Protein AF-A0A924R1U0-F1 (afdb_monomer_lite)

Secondary structure (DSSP, 8-state):
-HHHHHHHHHHHTT-HHHHHHHHHHHH-GGGGGS-HHHHHHHHHHHHHHHHHHHHHHHHHHHTT-SSTT--GGG--------

Radius of gyration: 20.17 Å; chains: 1; bounding box: 37×22×70 Å

pLDDT: mean 90.01, std 8.64, range [56.94, 98.06]

Foldseek 3Di:
DVLVVVLVVCVVVVQVQLSVLVVVCVVDPCNVVDDPVVSVVVSVVSSVVVVVVVVVVVVLVVVPDPCSPDDPVPDDPDDDDD

Structure (mmCIF, N/CA/C/O backbone):
data_AF-A0A924R1U0-F1
#
_entry.id   AF-A0A924R1U0-F1
#
loop_
_atom_site.group_PDB
_atom_site.id
_atom_site.type_symbol
_atom_site.label_atom_id
_atom_site.label_alt_id
_atom_site.label_com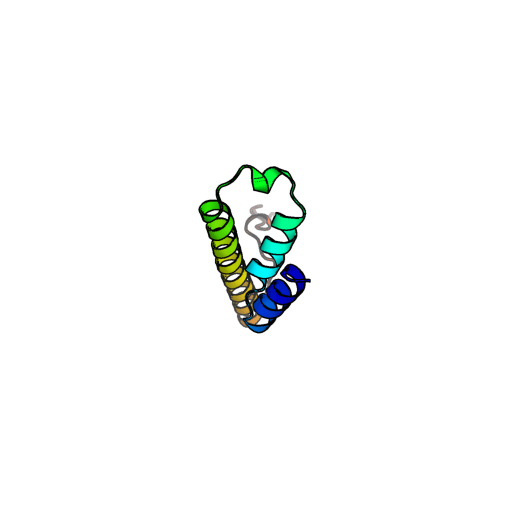p_id
_atom_site.label_asym_id
_atom_site.label_entity_id
_atom_site.label_seq_id
_atom_site.pdbx_PDB_ins_code
_atom_site.Cartn_x
_atom_site.Cartn_y
_atom_site.Cartn_z
_atom_site.occupancy
_atom_site.B_iso_or_equiv
_atom_site.auth_seq_id
_atom_site.auth_comp_id
_atom_site.auth_asym_id
_atom_site.auth_atom_id
_atom_site.pdbx_PDB_model_num
ATOM 1 N N . MET A 1 1 ? -1.240 6.268 24.645 1.00 58.91 1 MET A N 1
ATOM 2 C CA . MET A 1 1 ? -0.006 5.465 24.806 1.00 58.91 1 MET A CA 1
ATOM 3 C C . MET A 1 1 ? -0.037 4.127 24.060 1.00 58.91 1 MET A C 1
ATOM 5 O O . MET A 1 1 ? 0.979 3.811 23.476 1.00 58.91 1 MET A O 1
ATOM 9 N N . MET A 1 2 ? -1.157 3.393 23.960 1.00 69.88 2 MET A N 1
ATOM 10 C CA . MET A 1 2 ? -1.215 2.107 23.218 1.00 69.88 2 MET A CA 1
ATOM 11 C C . MET A 1 2 ? -1.009 2.218 21.689 1.00 69.88 2 MET A C 1
ATOM 13 O O . MET A 1 2 ? -0.257 1.440 21.114 1.00 69.88 2 MET A O 1
ATOM 17 N N . MET A 1 3 ? -1.642 3.197 21.024 1.00 79.75 3 MET A N 1
ATOM 18 C CA . MET A 1 3 ? -1.623 3.289 19.549 1.00 79.75 3 MET A CA 1
ATOM 19 C C . MET A 1 3 ? -0.254 3.657 18.957 1.00 79.75 3 MET A C 1
ATOM 21 O O . MET A 1 3 ? 0.093 3.230 17.858 1.00 79.75 3 MET A O 1
ATOM 25 N N . ASN A 1 4 ? 0.555 4.420 19.693 1.00 82.25 4 ASN A N 1
ATOM 26 C CA . ASN A 1 4 ? 1.902 4.772 19.241 1.00 82.25 4 ASN A CA 1
ATOM 27 C C . ASN A 1 4 ? 2.804 3.531 19.243 1.00 82.25 4 ASN A C 1
ATOM 29 O O . ASN A 1 4 ? 3.516 3.293 18.272 1.00 82.25 4 ASN A O 1
ATOM 33 N N . THR A 1 5 ? 2.687 2.685 20.272 1.00 91.81 5 THR A N 1
ATOM 34 C CA . THR A 1 5 ? 3.409 1.411 20.352 1.00 91.81 5 THR A CA 1
ATOM 35 C C . THR A 1 5 ? 3.012 0.463 19.222 1.00 91.81 5 THR A C 1
ATOM 37 O O . THR A 1 5 ? 3.883 -0.147 18.608 1.00 91.81 5 THR A O 1
ATOM 40 N N . THR A 1 6 ? 1.724 0.366 18.878 1.00 92.06 6 THR A N 1
ATOM 41 C CA . THR A 1 6 ? 1.293 -0.474 17.747 1.00 92.06 6 THR A CA 1
ATOM 42 C C . THR A 1 6 ? 1.821 0.042 16.409 1.00 92.06 6 THR A C 1
ATOM 44 O O . THR A 1 6 ? 2.255 -0.754 15.583 1.00 92.06 6 THR A O 1
ATOM 47 N N . LEU A 1 7 ? 1.852 1.362 16.189 1.00 93.44 7 LEU A N 1
ATOM 48 C CA . LEU A 1 7 ? 2.427 1.938 14.966 1.00 93.44 7 LEU A CA 1
ATOM 49 C C . LEU A 1 7 ? 3.934 1.662 14.858 1.00 93.44 7 LEU A C 1
ATOM 51 O O . LEU A 1 7 ? 4.425 1.325 13.781 1.00 93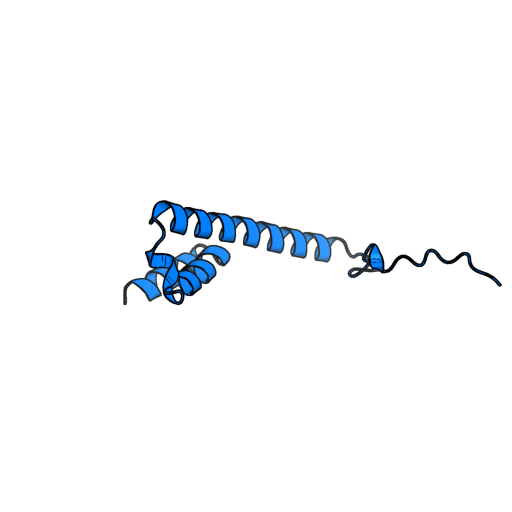.44 7 LEU A O 1
ATOM 55 N N . GLU A 1 8 ? 4.669 1.752 15.965 1.00 93.44 8 GLU A N 1
ATOM 56 C CA . GLU A 1 8 ? 6.092 1.398 16.013 1.00 93.44 8 GLU A CA 1
ATOM 57 C C . GLU A 1 8 ? 6.330 -0.092 15.731 1.00 93.44 8 GLU A C 1
ATOM 59 O O . GLU A 1 8 ? 7.232 -0.437 14.966 1.00 93.44 8 GLU A O 1
ATOM 64 N N . GLN A 1 9 ? 5.489 -0.976 16.272 1.00 95.31 9 GLN A N 1
ATOM 65 C CA . GLN A 1 9 ? 5.545 -2.414 15.990 1.00 95.31 9 GLN A CA 1
ATOM 66 C C . GLN A 1 9 ? 5.238 -2.730 14.521 1.00 95.31 9 GLN A C 1
ATOM 68 O O . GLN A 1 9 ? 5.940 -3.522 13.898 1.00 9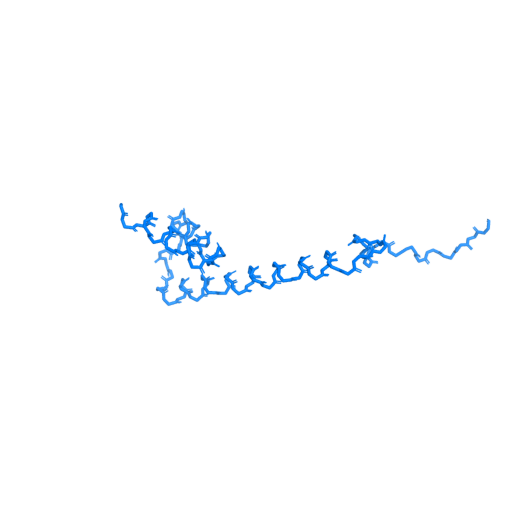5.31 9 GLN A O 1
ATOM 73 N N . LEU A 1 10 ? 4.240 -2.081 13.916 1.00 95.44 10 LEU A N 1
ATOM 74 C CA . LEU A 1 10 ? 3.960 -2.251 12.485 1.00 95.44 10 LEU A CA 1
ATOM 75 C C . LEU A 1 10 ? 5.155 -1.818 11.624 1.00 95.44 10 LEU A C 1
ATOM 77 O O . LEU A 1 10 ? 5.504 -2.491 10.652 1.00 95.44 10 LEU A O 1
ATOM 81 N N . ARG A 1 11 ? 5.836 -0.733 12.010 1.00 93.75 11 ARG A N 1
ATOM 82 C CA . ARG A 1 11 ? 7.062 -0.281 11.337 1.00 93.75 11 ARG A CA 1
ATOM 83 C C . ARG A 1 11 ? 8.207 -1.281 11.492 1.00 93.75 11 ARG A C 1
ATOM 85 O O . ARG A 1 11 ? 8.885 -1.556 10.502 1.00 93.75 11 ARG A O 1
ATOM 92 N N . SER A 1 12 ? 8.410 -1.861 12.677 1.00 96.56 12 SER A N 1
ATOM 93 C CA . SER A 1 12 ? 9.465 -2.864 12.896 1.00 96.56 12 SER A CA 1
ATOM 94 C C . SER A 1 12 ? 9.217 -4.158 12.110 1.00 96.56 12 SER A C 1
ATOM 96 O O . SER A 1 12 ? 10.157 -4.746 11.575 1.00 96.56 12 SER A O 1
ATOM 98 N N . LEU A 1 13 ? 7.948 -4.538 11.932 1.00 96.81 13 LEU A N 1
ATOM 99 C CA . LEU A 1 13 ? 7.514 -5.655 11.085 1.00 96.81 13 LEU A CA 1
ATOM 100 C C . LEU A 1 13 ? 7.555 -5.350 9.577 1.00 96.81 13 LEU A C 1
ATOM 102 O O . LEU A 1 13 ? 7.244 -6.223 8.766 1.00 96.81 13 LEU A O 1
ATOM 106 N N . LYS A 1 14 ? 7.958 -4.134 9.180 1.00 95.94 14 LYS A N 1
ATOM 107 C CA . LYS A 1 14 ? 7.971 -3.660 7.784 1.00 95.94 14 LYS A CA 1
ATOM 108 C C . LYS A 1 14 ? 6.582 -3.693 7.127 1.00 95.94 14 LYS A C 1
ATOM 110 O O . LYS A 1 14 ? 6.469 -3.968 5.934 1.00 95.94 14 LYS A O 1
ATOM 115 N N . LEU A 1 15 ? 5.538 -3.410 7.905 1.00 97.19 15 LEU A N 1
ATOM 116 C CA . LEU A 1 15 ? 4.152 -3.274 7.450 1.00 97.19 15 LEU A CA 1
ATOM 117 C C . LEU A 1 15 ? 3.821 -1.790 7.235 1.00 97.19 15 LEU A C 1
ATOM 119 O O . LEU A 1 15 ? 3.032 -1.187 7.967 1.00 97.19 15 LEU A O 1
ATOM 123 N N . ALA A 1 16 ? 4.523 -1.161 6.291 1.00 95.50 16 ALA A N 1
ATOM 124 C CA . ALA A 1 16 ? 4.471 0.286 6.095 1.00 95.50 16 ALA A CA 1
ATOM 125 C C . ALA A 1 16 ? 3.112 0.765 5.558 1.00 95.50 16 ALA A C 1
ATOM 127 O O . ALA A 1 16 ? 2.602 1.785 6.025 1.00 95.50 16 ALA A O 1
ATOM 128 N N . GLY A 1 17 ? 2.509 0.022 4.626 1.00 96.00 17 GLY A N 1
ATOM 129 C CA . GLY A 1 17 ? 1.178 0.317 4.100 1.00 96.00 17 GLY A CA 1
ATOM 130 C C . GLY A 1 17 ? 0.118 0.214 5.194 1.00 96.00 17 GLY A C 1
ATOM 131 O O . GLY A 1 17 ? -0.699 1.123 5.344 1.00 96.00 17 GLY A O 1
ATOM 132 N N . MET A 1 18 ? 0.202 -0.825 6.029 1.00 96.69 18 MET A N 1
ATOM 133 C CA . MET A 1 18 ? -0.691 -1.013 7.176 1.00 96.69 18 MET A CA 1
ATOM 134 C C . MET A 1 18 ? -0.532 0.087 8.236 1.00 96.69 18 MET A C 1
ATOM 136 O O . MET A 1 18 ? -1.527 0.619 8.719 1.00 96.69 18 MET A O 1
ATOM 140 N N . SER A 1 19 ? 0.707 0.462 8.579 1.00 96.25 19 SER A N 1
ATOM 141 C CA . SER A 1 19 ? 1.011 1.557 9.519 1.00 96.25 19 SER A CA 1
ATOM 142 C C . SER A 1 19 ? 0.353 2.867 9.078 1.00 96.25 19 SER A C 1
ATOM 144 O O . SER A 1 19 ? -0.334 3.519 9.863 1.00 96.25 19 SER A O 1
ATOM 146 N N . THR A 1 20 ? 0.543 3.240 7.810 1.00 94.62 20 THR A N 1
ATOM 147 C CA . THR A 1 20 ? -0.032 4.469 7.249 1.00 94.62 20 THR A CA 1
ATOM 148 C C . THR A 1 20 ? -1.557 4.395 7.197 1.00 94.62 20 THR A C 1
ATOM 150 O O . THR A 1 20 ? -2.233 5.333 7.612 1.00 94.62 20 THR A O 1
ATOM 153 N N . GLY A 1 21 ? -2.112 3.257 6.765 1.00 94.69 21 GLY A N 1
ATOM 154 C CA . GLY A 1 21 ? -3.557 3.038 6.744 1.00 94.69 21 GLY A CA 1
ATOM 155 C C . GLY A 1 21 ? -4.194 3.151 8.126 1.00 94.69 21 GLY A C 1
ATOM 156 O O . GLY A 1 21 ? -5.236 3.781 8.266 1.00 94.69 21 GLY A O 1
ATOM 157 N N . LEU A 1 22 ? -3.552 2.603 9.161 1.00 93.69 22 LEU A N 1
ATOM 158 C CA . LEU A 1 22 ? -4.056 2.680 10.531 1.00 93.69 22 LEU A CA 1
ATOM 159 C C . LEU A 1 22 ? -4.057 4.126 11.036 1.00 93.69 22 LEU A C 1
ATOM 161 O O . LEU A 1 22 ? -5.018 4.558 11.666 1.00 93.69 22 LEU A O 1
ATOM 165 N N . GLN A 1 23 ? -3.012 4.896 10.724 1.00 92.62 23 GLN A N 1
ATOM 166 C CA . GLN A 1 23 ? -2.944 6.310 11.087 1.00 92.62 23 GLN A CA 1
ATOM 167 C C . GLN A 1 23 ? -4.053 7.137 10.412 1.00 92.62 23 GLN A C 1
ATOM 169 O O . GLN A 1 23 ? -4.620 8.026 11.045 1.00 92.62 23 GLN A O 1
ATOM 174 N N . GLU A 1 24 ? -4.405 6.814 9.166 1.00 91.94 24 GLU A N 1
ATOM 175 C CA . GLU A 1 24 ? -5.533 7.429 8.455 1.00 91.94 24 GLU A CA 1
ATOM 176 C C . GLU A 1 24 ? -6.893 6.996 9.009 1.00 91.94 24 GLU A C 1
ATOM 178 O O . GLU A 1 24 ? -7.778 7.828 9.188 1.00 91.94 24 GLU A O 1
ATOM 183 N N . GLN A 1 25 ? -7.072 5.717 9.348 1.00 91.25 25 GLN A N 1
ATOM 184 C CA . GLN A 1 25 ? -8.304 5.250 9.989 1.00 91.25 25 GLN A CA 1
ATOM 185 C C . GLN A 1 25 ? -8.552 5.945 11.332 1.00 91.25 25 GLN A C 1
ATOM 187 O O . GLN A 1 25 ? -9.697 6.249 11.656 1.00 91.25 25 GLN A O 1
ATOM 192 N N . LEU A 1 26 ? -7.491 6.234 12.093 1.00 89.12 26 LEU A N 1
ATOM 193 C CA . LEU A 1 26 ? -7.578 6.961 13.361 1.00 89.12 26 LEU A CA 1
ATOM 194 C C . LEU A 1 26 ? -7.924 8.448 13.186 1.00 89.12 26 LEU A C 1
ATOM 196 O O . LEU A 1 26 ? -8.490 9.040 14.103 1.00 89.12 26 LEU A O 1
ATOM 200 N N . SER A 1 27 ? -7.587 9.059 12.047 1.00 88.88 27 SER A N 1
ATOM 201 C CA . SER A 1 27 ? -7.906 10.465 11.765 1.00 88.88 27 SER A CA 1
ATOM 202 C C . SER A 1 27 ? -9.258 10.657 11.072 1.00 88.88 27 SER A C 1
ATOM 204 O O . SER A 1 27 ? -9.776 11.774 11.056 1.00 88.88 27 SER A O 1
ATOM 206 N N . GLN A 1 28 ? -9.855 9.590 10.528 1.00 88.94 28 GLN A N 1
ATOM 207 C CA . GLN A 1 28 ? -11.124 9.649 9.806 1.00 88.94 28 GLN A CA 1
ATOM 208 C C . GLN A 1 28 ? -12.333 9.289 10.693 1.00 88.94 28 GLN A C 1
ATOM 210 O O . GLN A 1 28 ? -12.525 8.121 11.037 1.00 88.94 28 GLN A O 1
ATOM 215 N N . PRO A 1 29 ? -13.236 10.244 10.996 1.00 76.81 29 PRO A N 1
ATOM 216 C CA . PRO A 1 29 ? -14.395 9.994 11.860 1.00 76.81 29 PRO A CA 1
ATOM 217 C C . PRO A 1 29 ? -15.400 8.982 11.276 1.00 76.81 29 PRO A C 1
ATOM 219 O O . PRO A 1 29 ? -16.051 8.258 12.030 1.00 76.81 29 PRO A O 1
ATOM 222 N N . GLY A 1 30 ? -15.491 8.870 9.944 1.00 79.12 30 GLY A N 1
ATOM 223 C CA . GLY A 1 30 ? -16.397 7.936 9.257 1.00 79.12 30 GLY A CA 1
ATOM 224 C C . GLY A 1 30 ? -16.021 6.458 9.397 1.00 79.12 30 GLY A C 1
ATOM 225 O O . GLY A 1 30 ? -16.856 5.586 9.173 1.00 79.12 30 GLY A O 1
ATOM 226 N N . MET A 1 31 ? -14.795 6.155 9.832 1.00 82.50 31 MET A N 1
ATOM 227 C CA . MET A 1 31 ? -14.308 4.778 9.951 1.00 82.50 31 MET A CA 1
ATOM 228 C C . MET A 1 31 ? -15.000 3.994 11.083 1.00 82.50 31 MET A C 1
ATOM 230 O O . MET A 1 31 ? -14.986 2.761 11.108 1.00 82.50 31 MET A O 1
ATOM 234 N N . THR A 1 32 ? -15.634 4.707 12.017 1.00 78.25 32 THR A N 1
ATOM 235 C CA . THR A 1 32 ? -16.409 4.132 13.129 1.00 78.25 32 THR A CA 1
ATOM 236 C C . THR A 1 32 ? -17.715 3.471 12.683 1.00 78.25 32 THR A C 1
ATOM 238 O O . THR A 1 32 ? -18.219 2.612 13.398 1.00 78.25 32 THR A O 1
ATOM 241 N N . GLY A 1 33 ? -18.230 3.822 11.498 1.00 86.75 33 GLY A N 1
ATOM 242 C CA . GLY A 1 33 ? -19.426 3.208 10.914 1.00 86.75 33 GLY A CA 1
ATOM 243 C C . GLY A 1 33 ? -19.185 1.838 10.274 1.00 86.75 33 GLY A C 1
ATOM 244 O O . GLY A 1 33 ? -20.145 1.147 9.953 1.00 86.75 33 GLY A O 1
ATOM 245 N N . MET A 1 34 ? -17.921 1.443 10.094 1.00 89.81 34 MET A N 1
ATOM 246 C CA . MET A 1 34 ? -17.542 0.134 9.561 1.00 89.81 34 MET A CA 1
ATOM 247 C C . MET A 1 34 ? -17.323 -0.870 10.695 1.00 89.81 34 MET A C 1
ATOM 249 O O . MET A 1 34 ? -16.948 -0.504 11.815 1.00 89.81 34 MET A O 1
ATOM 253 N N . SER A 1 35 ? -17.507 -2.152 10.408 1.00 93.75 35 SER A N 1
ATOM 254 C CA . SER A 1 35 ? -17.102 -3.216 11.327 1.00 93.75 35 SER A CA 1
ATOM 255 C C . SER A 1 35 ? -15.578 -3.243 11.502 1.00 93.75 35 SER A C 1
ATOM 257 O O . SER A 1 35 ? -14.810 -2.662 10.724 1.00 93.75 35 SER A O 1
ATOM 259 N N . PHE A 1 36 ? -15.112 -3.894 12.566 1.00 91.75 36 PHE A N 1
ATOM 260 C CA . PHE A 1 36 ? -13.677 -4.059 12.782 1.00 91.75 36 PHE A CA 1
ATOM 261 C C . PHE A 1 36 ? -13.045 -4.907 11.673 1.00 91.75 36 PHE A C 1
ATOM 263 O O . PHE A 1 36 ? -11.963 -4.574 11.194 1.00 91.75 36 PHE A O 1
ATOM 270 N N . GLU A 1 37 ? -13.739 -5.957 11.248 1.00 96.06 37 GLU A N 1
ATOM 271 C CA . GLU A 1 37 ? -13.322 -6.894 10.215 1.00 96.06 37 GLU A CA 1
ATOM 272 C C . GLU A 1 37 ? -13.125 -6.185 8.872 1.00 96.06 37 GLU A C 1
ATOM 274 O O . GLU A 1 37 ? -12.099 -6.381 8.224 1.00 96.06 37 GLU A O 1
ATOM 279 N N . GLU A 1 38 ? -14.045 -5.296 8.487 1.00 94.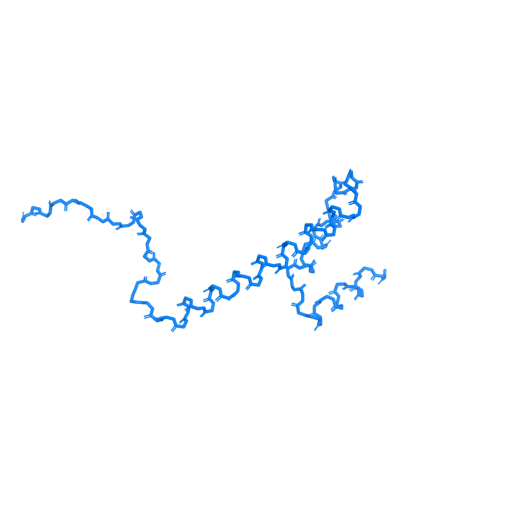38 38 GLU A N 1
ATOM 280 C CA . GLU A 1 38 ? -13.915 -4.502 7.260 1.00 94.38 38 GLU A CA 1
ATOM 281 C C . GLU A 1 38 ? -12.744 -3.520 7.339 1.00 94.38 38 GLU A C 1
ATOM 283 O O . GLU A 1 38 ? -11.951 -3.415 6.403 1.00 94.38 38 GLU A O 1
ATOM 288 N N . ARG A 1 39 ? -12.583 -2.823 8.473 1.00 94.56 39 ARG A N 1
ATOM 289 C CA . ARG A 1 39 ? -11.425 -1.939 8.673 1.00 94.56 39 ARG A CA 1
ATOM 290 C C . ARG A 1 39 ? -10.115 -2.709 8.584 1.00 94.56 39 ARG A C 1
ATOM 292 O O . ARG A 1 39 ? -9.170 -2.211 7.976 1.00 94.56 39 ARG A O 1
ATOM 299 N N . LEU A 1 40 ? -10.051 -3.896 9.184 1.00 95.06 40 LEU A N 1
ATOM 300 C CA . LEU A 1 40 ? -8.872 -4.753 9.148 1.00 95.06 40 LEU A CA 1
ATOM 301 C C . LEU A 1 40 ? -8.587 -5.248 7.725 1.00 95.06 40 LEU A C 1
ATOM 303 O O . LEU A 1 40 ? -7.435 -5.200 7.302 1.00 95.06 40 LEU A O 1
ATOM 307 N N . ALA A 1 41 ? -9.613 -5.660 6.978 1.00 96.62 41 ALA A N 1
ATOM 308 C CA . ALA A 1 41 ? -9.471 -6.063 5.581 1.00 96.62 41 ALA A CA 1
ATOM 309 C C . ALA A 1 41 ? -8.863 -4.932 4.734 1.00 96.62 41 ALA A C 1
ATOM 311 O O . ALA A 1 41 ? -7.851 -5.145 4.071 1.00 96.62 41 ALA A O 1
ATOM 312 N N . LEU A 1 42 ? -9.370 -3.700 4.871 1.00 95.50 42 LEU A N 1
ATOM 313 C CA . LEU A 1 42 ? -8.816 -2.528 4.180 1.00 95.50 42 LEU A CA 1
ATOM 314 C C . LEU A 1 42 ? -7.344 -2.260 4.529 1.00 95.50 42 LEU A C 1
ATOM 316 O O . LEU A 1 42 ? -6.561 -1.844 3.673 1.00 95.50 42 LEU A O 1
ATOM 320 N N . LEU A 1 43 ? -6.952 -2.480 5.786 1.00 96.19 43 LEU A N 1
ATOM 321 C CA . LEU A 1 43 ? -5.561 -2.334 6.217 1.00 96.19 43 LEU A CA 1
ATOM 322 C C . LEU A 1 43 ? -4.646 -3.382 5.571 1.00 96.19 43 LEU A C 1
ATOM 324 O O . LEU A 1 43 ? -3.525 -3.052 5.173 1.00 96.19 43 LEU A O 1
ATOM 328 N N . VAL A 1 44 ? -5.121 -4.624 5.456 1.00 97.50 44 VAL A N 1
ATOM 329 C CA . VAL A 1 44 ? -4.395 -5.717 4.796 1.00 97.50 44 VAL A CA 1
ATOM 330 C C . VAL A 1 44 ? -4.268 -5.450 3.298 1.00 97.50 44 VAL A C 1
ATOM 332 O O . VAL A 1 44 ? -3.158 -5.516 2.770 1.00 97.50 44 VAL A O 1
ATOM 335 N N . ASP A 1 45 ? -5.355 -5.070 2.629 1.00 97.69 45 ASP A N 1
ATOM 336 C CA . ASP A 1 45 ? -5.347 -4.746 1.198 1.00 97.69 45 ASP A CA 1
ATOM 337 C C . ASP A 1 45 ? -4.368 -3.612 0.890 1.00 97.69 45 ASP A C 1
ATOM 339 O O . ASP A 1 45 ? -3.567 -3.691 -0.046 1.00 97.69 45 ASP A O 1
ATOM 343 N N . ARG A 1 46 ? -4.354 -2.575 1.733 1.00 96.69 46 ARG A N 1
ATOM 344 C CA . ARG A 1 46 ? -3.409 -1.464 1.599 1.00 96.69 46 ARG A CA 1
ATOM 345 C C . ARG A 1 46 ? -1.956 -1.919 1.702 1.00 96.69 46 ARG A C 1
ATOM 347 O O . ARG A 1 46 ? -1.115 -1.440 0.945 1.00 96.69 46 ARG A O 1
ATOM 354 N N . GLU A 1 47 ? -1.642 -2.829 2.618 1.00 97.94 47 GLU A N 1
ATOM 355 C CA . GLU A 1 47 ? -0.296 -3.395 2.734 1.00 97.94 47 GLU A CA 1
ATOM 356 C C . GLU A 1 47 ? 0.085 -4.231 1.503 1.00 97.94 47 GLU A C 1
ATOM 358 O O . GLU A 1 47 ? 1.208 -4.119 1.005 1.00 97.94 47 GLU A O 1
ATOM 363 N N . VAL A 1 48 ? -0.842 -5.036 0.977 1.00 98.06 48 VAL A N 1
ATOM 364 C CA . VAL A 1 48 ? -0.624 -5.846 -0.233 1.00 98.06 48 VAL A CA 1
ATOM 365 C C . VAL A 1 48 ? -0.353 -4.959 -1.451 1.00 98.06 48 VAL A C 1
ATOM 367 O O . VAL A 1 48 ? 0.607 -5.209 -2.192 1.00 98.06 48 VAL A O 1
ATOM 370 N N . HIS A 1 49 ? -1.139 -3.896 -1.636 1.00 97.81 49 HIS A N 1
ATOM 371 C CA . HIS A 1 49 ? -0.916 -2.916 -2.700 1.00 97.81 49 HIS A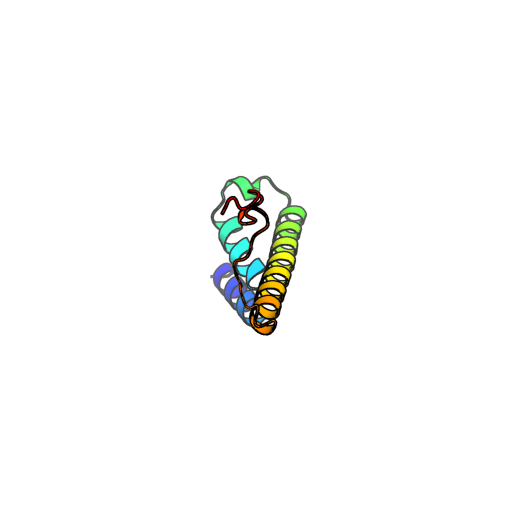 CA 1
ATOM 372 C C . HIS A 1 49 ? 0.422 -2.202 -2.526 1.00 97.81 49 HIS A C 1
ATOM 374 O O . HIS A 1 49 ? 1.230 -2.198 -3.450 1.00 97.81 49 HIS A O 1
ATOM 380 N N . TRP A 1 50 ? 0.734 -1.726 -1.316 1.00 97.69 50 TRP A N 1
ATOM 381 C CA . TRP A 1 50 ? 2.006 -1.056 -1.040 1.00 97.69 50 TRP A CA 1
ATOM 382 C C . TRP A 1 50 ? 3.218 -1.933 -1.389 1.00 97.69 50 TRP A C 1
ATOM 384 O O . TRP A 1 50 ? 4.178 -1.477 -2.013 1.00 97.69 50 TRP A O 1
ATOM 394 N N . ARG A 1 51 ? 3.177 -3.227 -1.051 1.00 97.44 51 ARG A N 1
ATOM 395 C CA . ARG A 1 51 ? 4.244 -4.172 -1.422 1.00 97.44 51 ARG A CA 1
ATOM 396 C C . ARG A 1 51 ? 4.331 -4.392 -2.928 1.00 97.44 51 ARG A C 1
ATOM 398 O O . ARG A 1 51 ? 5.440 -4.517 -3.456 1.00 97.44 51 ARG A O 1
ATOM 405 N N . SER A 1 52 ? 3.189 -4.457 -3.604 1.00 97.69 52 SER A N 1
ATOM 406 C CA . SER A 1 52 ? 3.116 -4.609 -5.059 1.00 97.69 52 SER A CA 1
ATOM 407 C C . SER A 1 52 ? 3.721 -3.399 -5.768 1.00 97.69 52 SER A C 1
ATOM 409 O O . SER A 1 52 ? 4.600 -3.578 -6.613 1.00 97.69 52 SER A O 1
ATOM 411 N N . ASP A 1 53 ? 3.377 -2.190 -5.330 1.00 96.88 53 ASP A N 1
ATOM 412 C CA . ASP A 1 53 ? 3.909 -0.931 -5.859 1.00 96.88 53 ASP A CA 1
ATOM 413 C C . ASP A 1 53 ? 5.422 -0.832 -5.651 1.00 96.88 53 ASP A C 1
ATOM 415 O O . ASP A 1 53 ? 6.178 -0.558 -6.585 1.00 96.88 53 ASP A O 1
ATOM 419 N N . MET A 1 54 ? 5.906 -1.144 -4.444 1.00 96.81 54 MET A N 1
ATOM 420 C CA . MET A 1 54 ? 7.341 -1.148 -4.150 1.00 96.81 54 MET A CA 1
ATOM 421 C C . MET A 1 54 ? 8.096 -2.188 -4.985 1.00 96.81 54 MET A C 1
ATOM 423 O O . MET A 1 54 ? 9.215 -1.935 -5.449 1.00 96.81 54 MET A O 1
ATOM 427 N N . ARG A 1 55 ? 7.496 -3.363 -5.214 1.00 96.69 55 ARG A N 1
ATOM 428 C CA . ARG A 1 55 ? 8.057 -4.383 -6.108 1.00 96.69 55 ARG A CA 1
ATOM 429 C C . ARG A 1 55 ? 8.109 -3.873 -7.545 1.00 96.69 55 ARG A C 1
ATOM 431 O O . ARG A 1 55 ? 9.151 -4.034 -8.181 1.00 96.69 55 ARG A O 1
ATOM 438 N N . GLN A 1 56 ? 7.034 -3.270 -8.040 1.00 95.56 56 GLN A N 1
ATOM 439 C CA . GLN A 1 56 ? 6.961 -2.712 -9.387 1.00 95.56 56 GLN A CA 1
ATOM 440 C C . GLN A 1 56 ? 8.005 -1.610 -9.585 1.00 95.56 56 GLN A C 1
ATOM 442 O O . GLN A 1 56 ? 8.807 -1.698 -10.513 1.00 95.56 56 GLN A O 1
ATOM 447 N N . ALA A 1 57 ? 8.077 -0.638 -8.676 1.00 94.31 57 ALA A N 1
ATOM 448 C CA . ALA A 1 57 ? 9.062 0.440 -8.718 1.00 94.31 57 ALA A CA 1
ATOM 449 C C . ALA A 1 57 ? 10.502 -0.098 -8.734 1.00 94.31 57 ALA A C 1
ATOM 451 O O . ALA A 1 57 ? 11.345 0.363 -9.508 1.00 94.31 57 ALA A O 1
ATOM 452 N N . ARG A 1 58 ? 10.790 -1.130 -7.927 1.00 96.06 58 ARG A N 1
ATOM 453 C CA . ARG A 1 58 ? 12.102 -1.792 -7.923 1.00 96.06 58 ARG A CA 1
ATOM 454 C C . ARG A 1 58 ? 12.412 -2.470 -9.258 1.00 96.06 58 ARG A C 1
ATOM 456 O O . ARG A 1 58 ? 13.542 -2.367 -9.729 1.00 96.06 58 ARG A O 1
ATOM 463 N N . LEU A 1 59 ? 11.446 -3.175 -9.847 1.00 95.62 59 LEU A N 1
ATOM 464 C CA . LEU A 1 59 ? 11.621 -3.843 -11.140 1.00 95.62 59 LEU A CA 1
ATOM 465 C C . LEU A 1 59 ? 11.835 -2.832 -12.271 1.00 95.62 59 LEU A C 1
ATOM 467 O O . LEU A 1 59 ? 12.763 -3.007 -13.053 1.00 95.62 59 LEU A O 1
ATOM 471 N N . LEU A 1 60 ? 11.057 -1.747 -12.305 1.00 93.19 60 LEU A N 1
ATOM 472 C CA . LEU A 1 60 ? 11.231 -0.660 -13.274 1.00 93.19 60 LEU A CA 1
ATOM 473 C C . LEU A 1 60 ? 12.624 -0.033 -13.174 1.00 93.19 60 LEU A C 1
ATOM 475 O O . LEU A 1 60 ? 13.299 0.142 -14.187 1.00 93.19 60 LEU A O 1
ATOM 479 N N . LYS A 1 61 ? 13.100 0.230 -11.950 1.00 91.31 61 LYS A N 1
ATOM 480 C CA . LYS A 1 61 ? 14.457 0.745 -11.726 1.00 91.31 61 LYS A CA 1
ATOM 481 C C . LYS A 1 61 ? 15.535 -0.239 -12.195 1.00 91.31 61 LYS A C 1
ATOM 483 O O . LYS A 1 61 ? 16.537 0.182 -12.759 1.00 91.31 61 LYS A O 1
ATOM 488 N N . ALA A 1 62 ? 15.332 -1.539 -11.979 1.00 95.06 62 ALA A N 1
ATOM 489 C CA . ALA A 1 62 ? 16.272 -2.580 -12.394 1.00 95.06 62 ALA A CA 1
ATOM 490 C C . ALA A 1 62 ? 16.274 -2.841 -13.912 1.00 95.06 62 ALA A C 1
ATOM 492 O O . ALA A 1 62 ? 17.263 -3.347 -14.438 1.00 95.06 62 ALA A O 1
ATOM 493 N N . ALA A 1 63 ? 15.198 -2.497 -14.621 1.00 93.38 63 ALA A N 1
ATOM 494 C CA . ALA A 1 63 ? 15.067 -2.729 -16.057 1.00 93.38 63 ALA A CA 1
ATOM 495 C C . ALA A 1 63 ? 15.913 -1.777 -16.926 1.00 93.38 63 ALA A C 1
ATOM 497 O O . ALA A 1 63 ? 16.067 -2.046 -18.112 1.00 93.38 63 ALA A O 1
ATOM 498 N N . HIS A 1 64 ? 16.465 -0.691 -16.361 1.00 91.06 64 HIS A N 1
ATOM 499 C CA . HIS A 1 64 ? 17.308 0.287 -17.074 1.00 91.06 64 HIS A CA 1
ATOM 500 C C . HIS A 1 64 ? 16.707 0.744 -18.417 1.00 91.06 64 HIS A C 1
ATOM 502 O O . HIS A 1 64 ? 17.389 0.812 -19.440 1.00 91.06 64 HIS A O 1
ATOM 508 N N . LEU A 1 65 ? 15.402 1.029 -18.419 1.00 91.00 65 LEU A N 1
ATOM 509 C CA . LEU A 1 65 ? 14.679 1.419 -19.626 1.00 91.00 65 LEU A CA 1
ATOM 510 C C . LEU A 1 65 ? 15.275 2.700 -20.220 1.00 91.00 65 LEU A C 1
ATOM 512 O O . LEU A 1 65 ? 15.489 3.680 -19.508 1.00 91.00 65 LEU A O 1
ATOM 516 N N . LYS A 1 66 ? 15.487 2.713 -21.543 1.00 90.50 66 LYS A N 1
ATOM 517 C CA . LYS A 1 66 ? 15.988 3.893 -22.272 1.00 90.50 66 LYS A CA 1
ATOM 518 C C . LYS A 1 66 ? 15.072 5.111 -22.095 1.00 90.50 66 LYS A C 1
ATOM 520 O O . LYS A 1 66 ? 15.556 6.235 -22.017 1.00 90.50 66 LYS A O 1
ATOM 525 N N . TYR A 1 67 ? 13.765 4.867 -21.999 1.00 89.31 67 TYR A N 1
ATOM 526 C CA . TYR A 1 67 ? 12.734 5.872 -21.748 1.00 89.31 67 TYR A CA 1
ATOM 527 C C . TYR A 1 67 ? 11.854 5.404 -20.573 1.00 89.31 67 TYR A C 1
ATOM 529 O O . TYR A 1 67 ? 10.851 4.731 -20.791 1.00 89.31 67 TYR A O 1
ATOM 537 N N . PRO A 1 68 ? 12.233 5.699 -19.315 1.00 83.94 68 PRO A N 1
ATOM 538 C CA . PRO A 1 68 ? 11.542 5.187 -18.124 1.00 83.94 68 PRO A CA 1
ATOM 539 C C . PRO A 1 68 ? 10.110 5.699 -17.953 1.00 83.94 68 PRO A C 1
ATOM 541 O O . PRO A 1 68 ? 9.316 5.064 -17.271 1.00 83.94 68 PRO A O 1
ATOM 544 N N . GLN A 1 69 ? 9.821 6.860 -18.541 1.00 86.19 69 GLN A N 1
ATOM 545 C CA . GLN A 1 69 ? 8.534 7.555 -18.471 1.00 86.19 69 GLN A CA 1
ATOM 546 C C . GLN A 1 69 ? 7.724 7.381 -19.762 1.00 86.19 69 GLN A C 1
ATOM 548 O O . GLN A 1 69 ? 6.827 8.169 -20.016 1.00 86.19 69 GLN A O 1
ATOM 553 N N . ALA A 1 70 ? 8.089 6.425 -20.624 1.00 85.50 70 ALA A N 1
ATOM 554 C CA . ALA A 1 70 ? 7.362 6.210 -21.867 1.00 85.50 70 ALA A CA 1
ATOM 555 C C . ALA A 1 70 ? 5.944 5.715 -21.563 1.00 85.50 70 ALA A C 1
ATOM 557 O O . ALA A 1 70 ? 5.770 4.644 -20.976 1.00 85.50 70 ALA A O 1
ATOM 558 N N . CYS A 1 71 ? 4.958 6.485 -22.001 1.00 86.38 71 CYS A N 1
ATOM 559 C CA . CYS A 1 71 ? 3.543 6.178 -21.864 1.00 86.38 71 CYS A CA 1
ATOM 560 C C . CYS A 1 71 ? 2.909 6.011 -23.255 1.00 86.38 71 CYS A C 1
ATOM 562 O O . CYS A 1 71 ? 3.435 6.502 -24.256 1.00 86.38 71 CYS A O 1
ATOM 564 N N . ILE A 1 72 ? 1.794 5.279 -23.345 1.00 84.75 72 ILE A N 1
ATOM 565 C CA . ILE A 1 72 ? 1.109 5.020 -24.629 1.00 84.75 72 ILE A CA 1
ATOM 566 C C . ILE A 1 72 ? 0.571 6.333 -25.219 1.00 84.75 72 ILE A C 1
ATOM 568 O O . ILE A 1 72 ? 0.520 6.509 -26.433 1.00 84.75 72 ILE A O 1
ATOM 572 N N . GLU A 1 73 ? 0.222 7.270 -24.348 1.00 86.56 73 GLU A N 1
ATOM 573 C CA . GLU A 1 73 ? -0.237 8.617 -24.653 1.00 86.56 73 GLU A CA 1
ATOM 574 C C . GLU A 1 73 ? 0.820 9.458 -25.390 1.00 86.56 73 GLU A C 1
ATOM 576 O O . GLU A 1 73 ? 0.453 10.358 -26.142 1.00 86.56 73 GLU A O 1
ATOM 581 N N . ASP A 1 74 ? 2.111 9.137 -25.235 1.00 84.44 74 ASP A N 1
ATOM 582 C CA . ASP A 1 74 ? 3.226 9.854 -25.871 1.00 84.44 74 ASP A CA 1
ATOM 583 C C . ASP A 1 74 ? 3.566 9.324 -27.278 1.00 84.44 74 ASP A C 1
ATOM 585 O O . ASP A 1 74 ? 4.521 9.783 -27.912 1.00 84.44 74 ASP A O 1
ATOM 589 N N . ILE A 1 75 ? 2.817 8.340 -27.788 1.00 85.25 75 ILE A N 1
ATOM 590 C CA . ILE A 1 75 ? 3.051 7.775 -29.120 1.00 85.25 75 ILE A CA 1
ATOM 591 C C . ILE A 1 75 ? 2.613 8.788 -30.189 1.00 85.25 75 ILE A C 1
ATOM 593 O O . ILE A 1 75 ? 1.422 8.988 -30.435 1.00 85.25 75 ILE A O 1
ATOM 597 N N . ASP A 1 76 ? 3.582 9.393 -30.882 1.00 82.62 76 ASP A N 1
ATOM 598 C CA . ASP A 1 76 ? 3.303 10.209 -32.066 1.00 82.62 76 ASP A CA 1
ATOM 599 C C . ASP A 1 76 ? 2.899 9.308 -33.245 1.00 82.62 76 ASP A C 1
ATOM 601 O O . ASP A 1 76 ? 3.702 8.552 -33.792 1.00 82.62 76 ASP A O 1
ATOM 605 N N . THR A 1 77 ? 1.623 9.375 -33.625 1.00 85.19 77 THR A N 1
ATOM 606 C CA . THR A 1 77 ? 1.037 8.604 -34.736 1.00 85.19 77 THR A CA 1
ATOM 607 C C . THR A 1 77 ? 0.960 9.397 -36.039 1.00 85.19 77 THR A C 1
ATOM 609 O O . THR A 1 77 ? 0.415 8.912 -37.035 1.00 85.19 77 THR A O 1
ATOM 612 N N . ARG A 1 78 ? 1.481 10.629 -36.072 1.00 83.38 78 ARG A N 1
ATOM 613 C CA . ARG A 1 78 ? 1.450 11.450 -37.283 1.00 83.38 78 ARG A CA 1
ATOM 614 C C . ARG A 1 78 ? 2.326 10.804 -38.353 1.00 83.38 78 ARG A C 1
ATOM 616 O O . ARG A 1 78 ? 3.498 10.515 -38.133 1.00 83.38 78 ARG A O 1
ATOM 623 N N . ALA A 1 79 ? 1.766 10.613 -39.546 1.00 78.12 79 ALA A N 1
ATOM 624 C CA . AL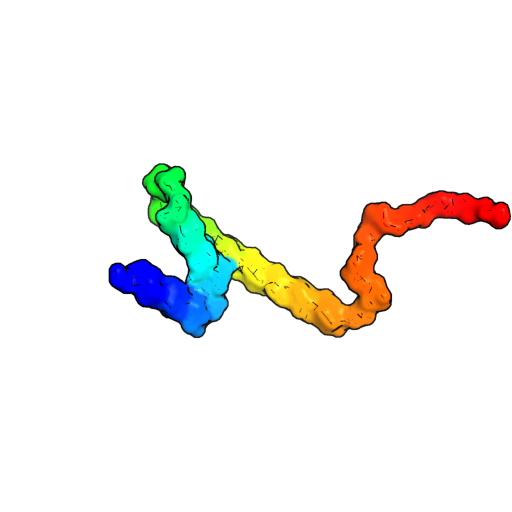A A 1 79 ? 2.551 10.224 -40.709 1.00 78.12 79 ALA A CA 1
ATOM 625 C C . ALA A 1 79 ? 3.552 11.349 -41.010 1.00 78.12 79 ALA A C 1
ATOM 627 O O . ALA A 1 79 ? 3.140 12.451 -41.382 1.00 78.12 79 ALA A O 1
ATOM 628 N N . GLY A 1 80 ? 4.845 11.083 -40.802 1.00 72.12 80 GLY A N 1
ATOM 629 C CA . GLY A 1 80 ? 5.916 12.030 -41.093 1.00 72.12 80 GLY A CA 1
ATOM 630 C C . GLY A 1 80 ? 5.782 12.531 -42.526 1.00 72.12 80 GLY A C 1
ATOM 631 O O . GLY A 1 80 ? 5.917 11.760 -43.475 1.00 72.12 80 GLY A O 1
ATOM 632 N N . ARG A 1 81 ? 5.470 13.815 -42.687 1.00 64.06 81 ARG A N 1
ATOM 633 C CA . ARG A 1 81 ? 5.687 14.500 -43.957 1.00 64.06 81 ARG A CA 1
ATOM 634 C C . ARG A 1 81 ? 7.078 15.114 -43.882 1.00 64.06 81 ARG A C 1
ATOM 636 O O . ARG A 1 81 ? 7.411 15.698 -42.852 1.00 64.06 81 ARG A O 1
ATOM 643 N N . GLY A 1 82 ? 7.871 14.862 -44.924 1.00 56.94 82 GLY A N 1
ATOM 644 C CA . GLY A 1 82 ? 9.198 15.451 -45.098 1.00 56.94 82 GLY A CA 1
ATOM 645 C C . GLY A 1 82 ? 9.181 16.970 -45.065 1.00 56.94 82 GLY A C 1
ATOM 646 O O . GLY A 1 82 ? 8.088 17.558 -45.241 1.00 56.94 82 GLY A O 1
#

Sequence (82 aa):
MMMNTTLEQLRSLKLAGMSTGLQEQLSQPGMTGMSFEERLALLVDREVHWRSDMRQARLLKAAHLKYPQACIEDIDTRAGRG